Protein AF-A0A411L4D1-F1 (afdb_monomer)

Radius of gyration: 20.9 Å; Cα contacts (8 Å, |Δi|>4): 5; chains: 1; bounding box: 40×19×56 Å

Organism: NCBI:txid2518629

pLDDT: mean 91.94, std 7.14, range [64.56, 98.06]

Foldseek 3Di:
DDDDPDDDDPVVVVVVVVVVVVVVVVVVVVVVVVVVVVVVVPDPPDDDDDDDD

Solvent-accessible surface area (backbone atoms only — not comparable to full-atom values): 3548 Å² total; per-residue (Å²): 131,93,75,81,93,64,81,79,52,70,67,61,54,49,53,57,52,48,60,60,54,53,54,55,55,58,52,51,56,52,49,53,54,49,51,58,49,60,72,67,68,75,58,86,89,65,88,74,89,83,80,81,132

Secondary structure (DSSP, 8-state):
----SSPPPHHHHHHHHHHHHHHHHHHHHHHHHHHHHHHTS--SS--------

Sequence (53 aa):
MAVPKKRTSFSKTRIRKNNWKKKGYWAALKALSLGKSLSTGNSKSFFVRKISN

Structure (mmCIF, N/CA/C/O backbone):
data_AF-A0A411L4D1-F1
#
_entry.id   AF-A0A411L4D1-F1
#
loop_
_atom_site.group_PDB
_atom_site.id
_atom_site.type_symbol
_atom_site.label_atom_id
_atom_site.label_alt_id
_atom_site.label_comp_id
_atom_site.label_asym_id
_atom_site.label_entity_id
_atom_site.label_seq_id
_atom_site.pdbx_PDB_ins_code
_atom_site.Cartn_x
_atom_site.Cartn_y
_atom_site.Cartn_z
_atom_site.occupancy
_atom_site.B_iso_or_equiv
_atom_site.auth_seq_id
_atom_site.auth_comp_id
_atom_site.auth_asym_id
_atom_site.auth_atom_id
_atom_site.pdbx_PDB_model_num
ATOM 1 N N . MET A 1 1 ? 2.765 11.968 -31.232 1.00 91.62 1 MET A N 1
ATOM 2 C CA . MET A 1 1 ? 2.969 11.353 -29.895 1.00 91.62 1 MET A CA 1
ATOM 3 C C . MET A 1 1 ? 4.333 10.680 -29.863 1.00 91.62 1 MET A C 1
ATOM 5 O O . MET A 1 1 ? 4.719 10.102 -30.871 1.00 91.62 1 MET A O 1
ATOM 9 N N . ALA A 1 2 ? 5.067 10.758 -28.751 1.00 94.69 2 ALA A N 1
ATOM 10 C CA . ALA A 1 2 ? 6.355 10.074 -28.631 1.00 94.69 2 ALA A CA 1
ATOM 11 C C . ALA A 1 2 ? 6.152 8.560 -28.442 1.00 94.69 2 ALA A C 1
ATOM 13 O O . ALA A 1 2 ? 5.358 8.142 -27.600 1.00 94.69 2 ALA A O 1
ATOM 14 N N . VAL A 1 3 ? 6.879 7.745 -29.212 1.00 96.69 3 VAL A N 1
ATOM 15 C CA . VAL A 1 3 ? 6.808 6.274 -29.168 1.00 96.69 3 VAL A CA 1
ATOM 16 C C . VAL A 1 3 ? 8.104 5.721 -28.564 1.00 96.69 3 VAL A C 1
ATOM 18 O O . VAL A 1 3 ? 9.191 6.164 -28.945 1.00 96.69 3 VAL A O 1
ATOM 21 N N . PRO A 1 4 ? 8.042 4.754 -27.628 1.00 95.31 4 PRO A N 1
ATOM 22 C CA . PRO A 1 4 ? 9.244 4.166 -27.054 1.00 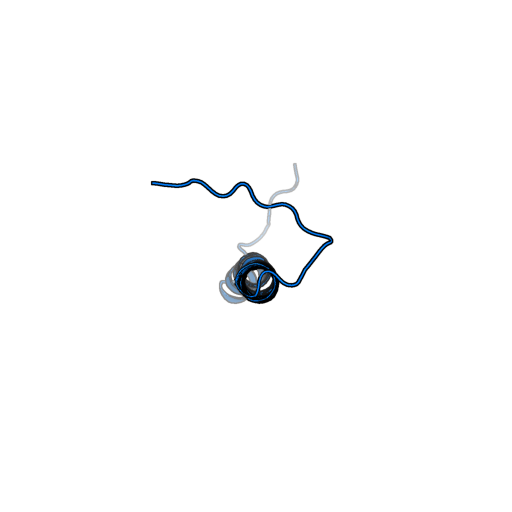95.31 4 PRO A CA 1
ATOM 23 C C . PRO A 1 4 ? 10.027 3.389 -28.117 1.00 95.31 4 PRO A C 1
ATOM 25 O O . PRO A 1 4 ? 9.531 2.432 -28.704 1.00 95.31 4 PRO A O 1
ATOM 28 N N . LYS A 1 5 ? 11.297 3.754 -28.318 1.00 96.75 5 LYS A N 1
ATOM 29 C CA . LYS A 1 5 ? 12.166 3.098 -29.309 1.00 96.75 5 LYS A CA 1
ATOM 30 C C . LYS A 1 5 ? 12.488 1.639 -28.965 1.00 96.75 5 LYS A C 1
ATOM 32 O O . LYS A 1 5 ? 12.762 0.836 -29.855 1.00 96.75 5 LYS A O 1
ATOM 37 N N . LYS A 1 6 ? 12.502 1.300 -27.673 1.00 97.12 6 LYS A N 1
ATOM 38 C CA . LYS A 1 6 ? 12.792 -0.039 -27.142 1.00 97.12 6 LYS A CA 1
ATOM 39 C C . LYS A 1 6 ? 11.893 -0.330 -25.946 1.00 97.12 6 LYS A C 1
ATOM 41 O O . LYS A 1 6 ? 11.523 0.576 -25.198 1.00 97.12 6 LYS A O 1
ATOM 46 N N . ARG A 1 7 ? 11.583 -1.612 -25.732 1.00 94.81 7 ARG A N 1
ATOM 47 C CA . ARG A 1 7 ? 10.868 -2.053 -24.529 1.00 94.81 7 ARG A CA 1
ATOM 48 C C . ARG A 1 7 ? 11.710 -1.814 -23.280 1.00 94.81 7 ARG A C 1
ATOM 50 O O . ARG A 1 7 ? 12.934 -1.913 -23.297 1.00 94.81 7 ARG A O 1
ATOM 57 N N . THR A 1 8 ? 11.037 -1.553 -22.167 1.00 95.38 8 THR A N 1
ATOM 58 C CA . THR A 1 8 ? 11.710 -1.489 -20.866 1.00 95.38 8 THR A CA 1
ATOM 59 C C . THR A 1 8 ? 12.231 -2.872 -20.471 1.00 95.38 8 THR A C 1
ATOM 61 O O . THR A 1 8 ? 11.600 -3.892 -20.757 1.00 95.38 8 THR A O 1
ATOM 64 N N . SER A 1 9 ? 13.411 -2.924 -19.847 1.00 97.50 9 SER A N 1
ATOM 65 C CA . SER A 1 9 ? 13.951 -4.183 -19.333 1.00 97.50 9 SER A CA 1
ATOM 66 C C . SER A 1 9 ? 13.048 -4.734 -18.229 1.00 97.50 9 SER A C 1
ATOM 68 O O . SER A 1 9 ? 12.427 -3.972 -17.482 1.00 97.50 9 SER A O 1
ATOM 70 N N . PHE A 1 10 ? 13.023 -6.060 -18.073 1.00 97.50 10 PHE A N 1
ATOM 71 C CA . PHE A 1 10 ? 12.231 -6.706 -17.024 1.00 97.50 10 PHE A CA 1
ATOM 72 C C . PHE A 1 10 ? 12.566 -6.172 -15.625 1.00 97.50 10 PHE A C 1
ATOM 74 O O . PHE A 1 10 ? 11.660 -5.960 -14.819 1.00 97.50 10 PHE A O 1
ATOM 81 N N . SER A 1 11 ? 13.844 -5.890 -15.352 1.00 97.75 11 SER A N 1
ATOM 82 C CA . SER A 1 11 ? 14.293 -5.284 -14.094 1.00 97.75 11 SER A CA 1
ATOM 83 C C . SER A 1 11 ? 13.632 -3.925 -13.842 1.00 97.75 11 SER A C 1
ATOM 85 O O . SER A 1 11 ? 13.018 -3.722 -12.793 1.00 97.75 11 SER A O 1
ATOM 87 N N . LYS A 1 12 ? 13.653 -3.021 -14.830 1.00 97.25 12 LYS A N 1
ATOM 88 C CA . LYS A 1 12 ? 13.042 -1.685 -14.730 1.00 97.25 12 LYS A CA 1
ATOM 89 C C . LYS A 1 12 ? 11.521 -1.763 -14.575 1.00 97.25 12 LYS A C 1
ATOM 91 O O . LYS A 1 12 ? 10.944 -0.987 -13.813 1.00 97.25 12 LYS A O 1
ATOM 96 N N . THR A 1 13 ? 10.859 -2.712 -15.238 1.00 97.50 13 THR A N 1
ATOM 97 C CA . THR A 1 13 ? 9.418 -2.951 -15.048 1.00 97.50 13 THR A CA 1
ATOM 98 C C . THR A 1 13 ? 9.105 -3.428 -13.625 1.00 97.50 13 THR A C 1
ATOM 100 O O . THR A 1 13 ? 8.167 -2.921 -13.007 1.00 97.50 13 THR A O 1
ATOM 103 N N . ARG A 1 14 ? 9.890 -4.368 -13.078 1.00 98.00 14 ARG A N 1
ATOM 104 C CA . ARG A 1 14 ? 9.707 -4.884 -11.708 1.00 98.00 14 ARG A CA 1
ATOM 105 C C . ARG A 1 14 ? 9.922 -3.796 -10.654 1.00 98.00 14 ARG A C 1
ATOM 107 O O . ARG A 1 14 ? 9.090 -3.671 -9.762 1.00 98.00 14 ARG A O 1
ATOM 114 N N . ILE A 1 15 ? 10.950 -2.958 -10.800 1.00 98.06 15 ILE A N 1
ATOM 115 C CA . ILE A 1 15 ? 11.222 -1.836 -9.880 1.00 98.06 15 ILE A CA 1
ATOM 116 C C . ILE A 1 15 ? 10.025 -0.876 -9.805 1.00 98.06 15 ILE A C 1
ATOM 118 O O . ILE A 1 15 ? 9.577 -0.530 -8.712 1.00 98.06 15 ILE A O 1
ATOM 122 N N . ARG A 1 16 ? 9.438 -0.502 -10.951 1.00 97.00 16 ARG A N 1
ATOM 123 C CA . ARG A 1 16 ? 8.243 0.361 -10.970 1.00 97.00 16 ARG A CA 1
ATOM 124 C C . ARG A 1 16 ? 7.058 -0.272 -10.237 1.00 97.00 16 ARG A C 1
ATOM 126 O O . ARG A 1 16 ? 6.403 0.404 -9.446 1.00 97.00 16 ARG A O 1
ATOM 133 N N . LYS A 1 17 ? 6.813 -1.572 -10.444 1.00 97.50 17 LYS A N 1
ATOM 134 C CA . LYS A 1 17 ? 5.759 -2.309 -9.724 1.00 97.50 17 LYS A CA 1
ATOM 135 C C . LYS A 1 17 ? 6.040 -2.384 -8.220 1.00 97.50 17 LYS A C 1
ATOM 137 O O . LYS A 1 17 ? 5.118 -2.211 -7.429 1.00 97.50 17 LYS A O 1
ATOM 142 N N . ASN A 1 18 ? 7.292 -2.590 -7.817 1.00 97.44 18 ASN A N 1
ATOM 143 C CA . ASN A 1 18 ? 7.675 -2.633 -6.404 1.00 97.44 18 ASN A CA 1
ATOM 144 C C . ASN A 1 18 ? 7.430 -1.294 -5.704 1.00 97.44 18 ASN A C 1
ATOM 146 O O . ASN A 1 18 ? 6.910 -1.289 -4.593 1.00 97.44 18 ASN A O 1
ATOM 150 N N . ASN A 1 19 ? 7.709 -0.167 -6.363 1.00 97.31 19 ASN A N 1
ATOM 151 C CA . ASN A 1 19 ? 7.397 1.153 -5.809 1.00 97.31 19 ASN A CA 1
ATOM 152 C C . ASN A 1 19 ? 5.893 1.346 -5.580 1.00 97.31 19 ASN A C 1
ATOM 154 O O . ASN A 1 19 ? 5.499 1.923 -4.568 1.00 97.31 19 ASN A O 1
ATOM 158 N N . TRP A 1 20 ? 5.047 0.833 -6.478 1.00 96.69 20 TRP A N 1
ATOM 159 C CA . TRP A 1 20 ? 3.596 0.849 -6.282 1.00 96.69 20 TRP A CA 1
ATOM 160 C C . TRP A 1 20 ? 3.176 -0.040 -5.099 1.00 96.69 20 TRP A C 1
ATOM 162 O O . TRP A 1 20 ? 2.469 0.427 -4.209 1.00 96.69 20 TRP A O 1
ATOM 172 N N . LYS A 1 21 ? 3.703 -1.270 -5.012 1.00 96.12 21 LYS A N 1
ATOM 173 C CA . LYS A 1 21 ? 3.437 -2.198 -3.894 1.00 96.12 21 LYS A CA 1
ATOM 174 C C . LYS A 1 21 ? 3.911 -1.663 -2.535 1.00 96.12 21 LYS A C 1
ATOM 176 O O . LYS A 1 21 ? 3.225 -1.850 -1.534 1.00 96.12 21 LYS A O 1
ATOM 181 N N . LYS A 1 22 ? 5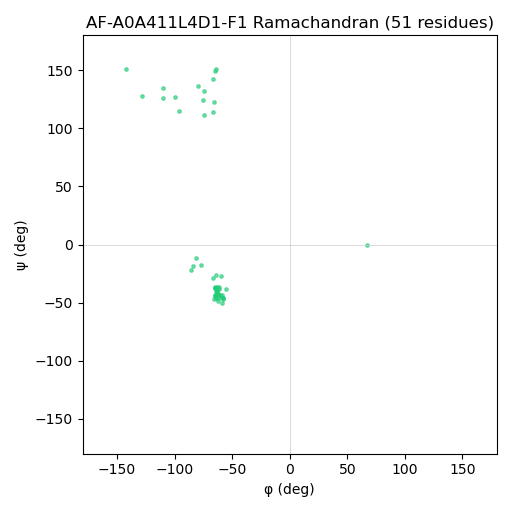.041 -0.947 -2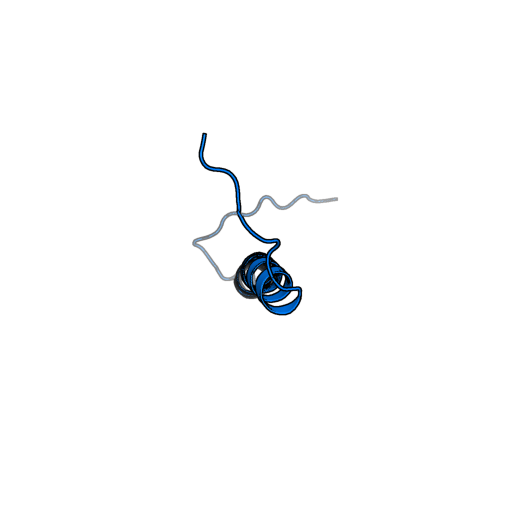.490 1.00 97.19 22 LYS A N 1
ATOM 182 C CA . LYS A 1 22 ? 5.612 -0.361 -1.262 1.00 97.19 22 LYS A CA 1
ATOM 183 C C . LYS A 1 22 ? 4.660 0.628 -0.579 1.00 97.19 22 LYS A C 1
ATOM 185 O O . LYS A 1 22 ? 4.711 0.777 0.637 1.00 97.19 22 LYS A O 1
ATOM 190 N N . LYS A 1 23 ? 3.763 1.280 -1.327 1.00 96.94 23 LYS A N 1
ATOM 191 C CA . LYS A 1 23 ? 2.749 2.177 -0.746 1.00 96.94 23 LYS A CA 1
ATOM 192 C C . LYS A 1 23 ? 1.778 1.429 0.175 1.00 96.94 23 LYS A C 1
ATOM 194 O O . LYS A 1 23 ? 1.422 1.957 1.224 1.00 96.94 23 LYS A O 1
ATOM 199 N N . GLY A 1 24 ? 1.415 0.192 -0.175 1.00 97.19 24 GLY A N 1
ATOM 200 C CA . GLY A 1 24 ? 0.531 -0.649 0.638 1.00 97.19 24 GLY A CA 1
ATOM 201 C C . GLY A 1 24 ? 1.139 -1.008 1.993 1.00 97.19 24 GLY A C 1
ATOM 202 O O . GLY A 1 24 ? 0.446 -0.971 3.003 1.00 97.19 24 GLY A O 1
ATOM 203 N N . TYR A 1 25 ? 2.451 -1.251 2.038 1.00 96.94 25 TYR A N 1
ATOM 204 C CA . TYR A 1 25 ? 3.166 -1.514 3.290 1.00 96.94 25 TYR A CA 1
ATOM 205 C C . TYR A 1 25 ? 3.024 -0.357 4.292 1.00 96.94 25 TYR A C 1
ATOM 207 O O . TYR A 1 25 ? 2.665 -0.568 5.447 1.00 96.94 25 TYR A O 1
ATOM 215 N N . TRP A 1 26 ? 3.219 0.885 3.840 1.00 97.31 26 TRP A N 1
ATOM 216 C CA . TRP A 1 26 ? 3.055 2.061 4.700 1.00 97.31 26 TRP A CA 1
ATOM 217 C C . TRP A 1 26 ? 1.616 2.256 5.180 1.00 97.31 26 TRP A C 1
ATOM 219 O O . TRP A 1 26 ? 1.405 2.650 6.327 1.00 97.31 26 TRP A O 1
ATOM 229 N N . ALA A 1 27 ? 0.631 1.977 4.324 1.00 97.56 27 ALA A N 1
ATOM 230 C CA . ALA A 1 27 ? -0.774 2.020 4.714 1.00 97.56 27 ALA A CA 1
ATOM 231 C C . ALA A 1 27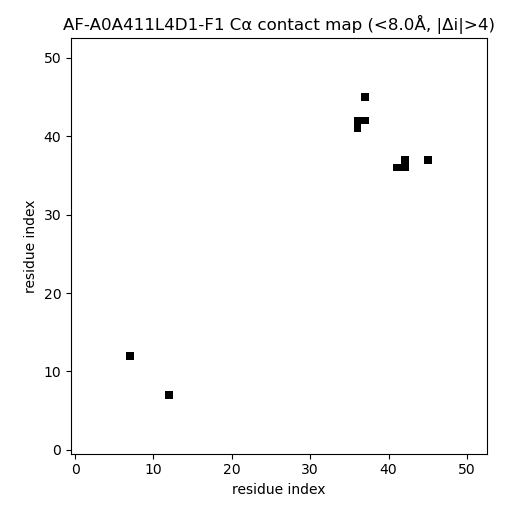 ? -1.090 0.963 5.785 1.00 97.56 27 ALA A C 1
ATOM 233 O O . ALA A 1 27 ? -1.724 1.288 6.786 1.00 97.56 27 ALA A O 1
ATOM 234 N N . ALA A 1 28 ? -0.578 -0.261 5.627 1.00 97.31 28 ALA A N 1
ATOM 235 C CA . ALA A 1 28 ? -0.762 -1.345 6.589 1.00 97.31 28 ALA A CA 1
ATOM 236 C C . ALA A 1 28 ? -0.152 -1.017 7.961 1.00 97.31 28 ALA A C 1
ATOM 238 O O . ALA A 1 28 ? -0.801 -1.224 8.983 1.00 97.31 28 ALA A O 1
ATOM 239 N N . LEU A 1 29 ? 1.054 -0.436 7.996 1.00 97.31 29 LEU A N 1
ATOM 240 C CA . LEU A 1 29 ? 1.683 -0.004 9.249 1.00 97.31 29 LEU A CA 1
ATOM 241 C C . LEU A 1 29 ? 0.838 1.038 9.995 1.00 97.31 29 LEU A C 1
ATOM 243 O O . LEU A 1 29 ? 0.627 0.920 11.203 1.00 97.31 29 LEU A O 1
ATOM 247 N N . LYS A 1 30 ? 0.326 2.044 9.275 1.00 96.31 30 LYS A N 1
ATOM 248 C CA . LYS A 1 30 ? -0.547 3.073 9.859 1.00 96.31 30 LYS A CA 1
ATOM 249 C C . LYS A 1 30 ? -1.864 2.477 10.355 1.00 96.31 30 LYS A C 1
ATOM 251 O O . LYS A 1 30 ? -2.285 2.795 11.462 1.00 96.31 30 LYS A O 1
ATOM 256 N N . ALA A 1 31 ? -2.476 1.592 9.569 1.00 96.25 31 ALA A N 1
ATOM 257 C CA . ALA A 1 31 ? -3.720 0.920 9.931 1.00 96.25 31 ALA A CA 1
ATOM 258 C C . ALA A 1 31 ? -3.563 0.050 11.188 1.00 96.25 31 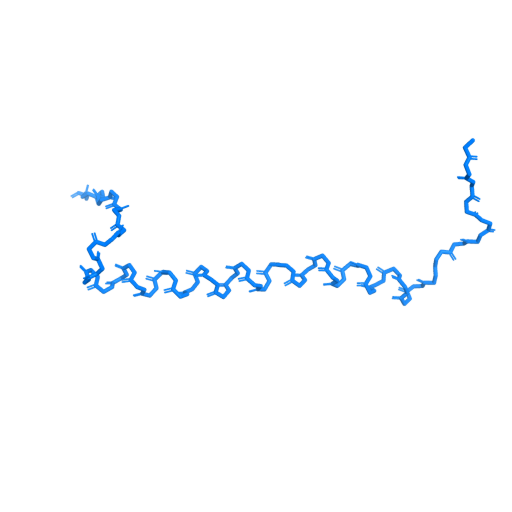ALA A C 1
ATOM 260 O O . ALA A 1 31 ? -4.413 0.104 12.072 1.00 96.25 31 ALA A O 1
ATOM 261 N N . LEU A 1 32 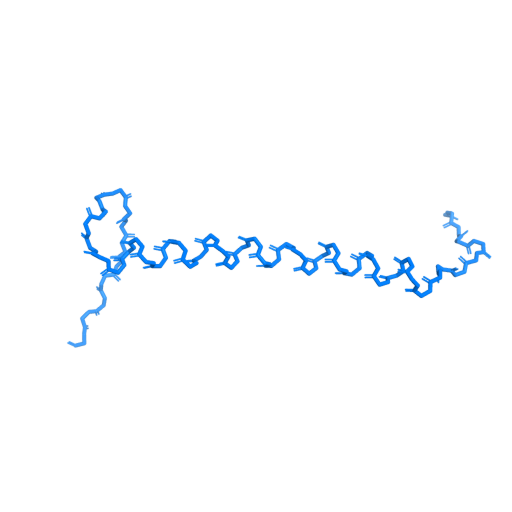? -2.459 -0.696 11.308 1.00 95.69 32 LEU A N 1
ATOM 262 C CA . LEU A 1 32 ? -2.177 -1.523 12.484 1.00 95.69 32 LEU A CA 1
ATOM 263 C C . LEU A 1 32 ? -1.986 -0.670 13.743 1.00 95.69 32 LEU A C 1
ATOM 265 O O . LEU A 1 32 ? -2.564 -0.981 14.784 1.00 95.69 32 LEU A O 1
ATOM 269 N N . SER A 1 33 ? -1.203 0.411 13.649 1.00 93.62 33 SER A N 1
ATOM 270 C CA . SER A 1 33 ? -1.020 1.359 14.757 1.00 93.62 33 SER A CA 1
ATOM 271 C C . SER A 1 33 ? -2.360 1.951 15.210 1.00 93.62 33 SER A C 1
ATOM 273 O O . SER A 1 33 ? -2.689 1.932 16.398 1.00 93.62 33 SER A O 1
ATOM 275 N N . LEU A 1 34 ? -3.186 2.379 14.250 1.00 92.25 34 LEU A N 1
ATOM 276 C CA . LEU A 1 34 ? -4.509 2.930 14.522 1.00 92.25 34 LEU A CA 1
ATOM 277 C C . LEU A 1 34 ? -5.439 1.903 15.1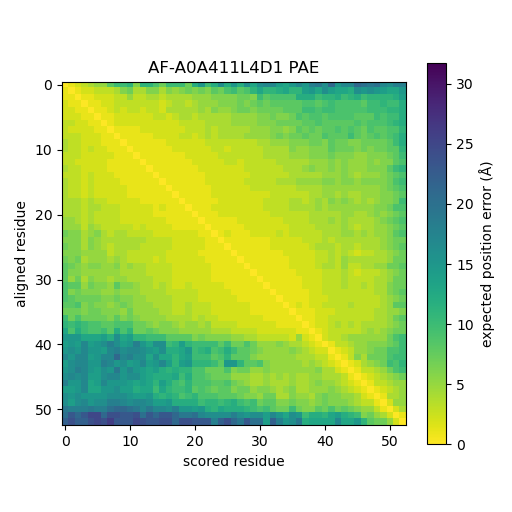83 1.00 92.25 34 LEU A C 1
ATOM 279 O O . LEU A 1 34 ? -6.070 2.216 16.190 1.00 92.25 34 LEU A O 1
ATOM 283 N N . GLY A 1 35 ? -5.491 0.673 14.665 1.00 91.81 35 GLY A N 1
ATOM 284 C CA . GLY A 1 35 ? -6.321 -0.398 15.220 1.00 91.81 35 GLY A CA 1
ATOM 285 C C . GLY A 1 35 ? -5.981 -0.709 16.678 1.00 91.81 35 GLY A C 1
ATOM 286 O O . GLY A 1 35 ? -6.887 -0.799 17.504 1.00 91.81 35 GLY A O 1
ATOM 287 N N . LYS A 1 36 ? -4.685 -0.776 17.018 1.00 92.12 36 L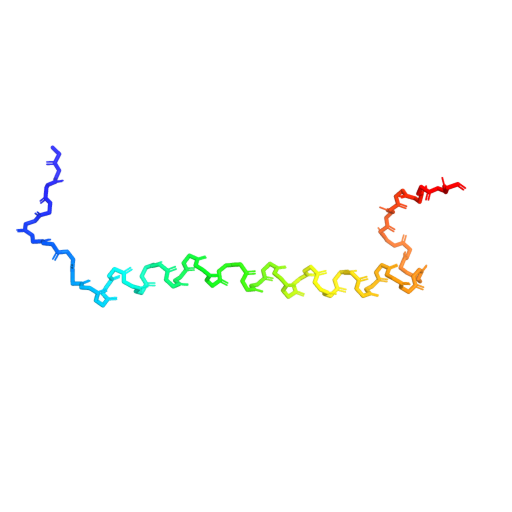YS A N 1
ATOM 288 C CA . LYS A 1 36 ? -4.232 -0.955 18.408 1.00 92.12 36 LYS A CA 1
ATOM 289 C C . LYS A 1 36 ? -4.634 0.212 19.311 1.00 92.12 36 LYS A C 1
ATOM 291 O O . LYS A 1 36 ? -5.030 -0.006 20.451 1.00 92.12 36 LYS A O 1
ATOM 296 N N . SER A 1 37 ? -4.550 1.447 18.816 1.00 90.31 37 SER A N 1
ATOM 297 C CA . SER A 1 37 ? -4.990 2.620 19.581 1.00 90.31 37 SER A CA 1
ATOM 298 C C . SER A 1 37 ? -6.487 2.539 19.890 1.00 90.31 37 SER A C 1
ATOM 300 O O . SER A 1 37 ? -6.892 2.682 21.044 1.00 90.31 37 SER A O 1
ATOM 302 N N . LEU A 1 38 ? -7.301 2.239 18.875 1.00 89.12 38 LEU A N 1
ATOM 303 C CA . LEU A 1 38 ? -8.755 2.141 19.000 1.00 89.12 38 LEU A CA 1
ATOM 304 C C . LEU A 1 38 ? -9.194 0.990 19.913 1.00 89.12 38 LEU A C 1
ATOM 306 O O . LEU A 1 38 ? -10.134 1.165 20.687 1.00 89.12 38 LEU A O 1
ATOM 310 N N . SER A 1 39 ? -8.504 -0.156 19.882 1.00 86.88 39 SER A N 1
ATOM 311 C CA . SER A 1 39 ? -8.869 -1.316 20.707 1.00 86.88 39 SER A CA 1
ATOM 312 C C . SER A 1 39 ? -8.743 -1.064 22.210 1.00 86.88 39 SER A C 1
ATOM 314 O O . SER A 1 39 ? -9.446 -1.696 22.988 1.00 86.88 39 SER A O 1
ATOM 316 N N . THR A 1 40 ? -7.872 -0.142 22.635 1.00 86.81 40 THR A N 1
ATOM 317 C CA . THR A 1 40 ? -7.706 0.177 24.065 1.00 86.81 40 THR A CA 1
ATOM 318 C C . THR A 1 40 ? -8.822 1.052 24.635 1.00 86.81 40 THR A C 1
ATOM 320 O O . THR A 1 40 ? -8.950 1.138 25.849 1.00 86.81 40 THR A O 1
ATOM 323 N N . GLY A 1 41 ? -9.614 1.733 23.797 1.00 82.00 41 GLY A N 1
ATOM 324 C CA . GLY A 1 41 ? -10.699 2.618 24.245 1.00 82.00 41 GLY A CA 1
ATOM 325 C C . GLY A 1 41 ? -10.260 3.886 24.997 1.00 82.00 41 GLY A C 1
ATOM 326 O O . GLY A 1 41 ? -11.110 4.694 25.359 1.00 82.00 41 GLY A O 1
ATOM 327 N N . ASN A 1 42 ? -8.955 4.095 25.200 1.00 82.88 42 ASN A N 1
ATOM 328 C CA . ASN A 1 42 ? -8.411 5.226 25.963 1.00 82.88 42 ASN A CA 1
ATOM 329 C C . ASN A 1 42 ? -8.268 6.509 25.127 1.00 82.88 42 ASN A C 1
ATOM 331 O O . ASN A 1 42 ? -8.125 7.608 25.667 1.00 82.88 42 ASN A O 1
ATOM 335 N N . SER A 1 43 ? -8.270 6.388 23.798 1.00 81.81 43 SER A N 1
ATOM 336 C CA . SER A 1 43 ? -8.110 7.520 22.886 1.00 81.81 43 SER A CA 1
ATOM 337 C C . SER A 1 43 ? -9.388 8.363 22.827 1.00 81.81 43 SER A C 1
ATOM 339 O O . SER A 1 43 ? -10.387 7.935 22.262 1.00 81.81 43 SER A O 1
ATOM 341 N N . LYS A 1 44 ? -9.342 9.591 23.358 1.00 81.62 44 LYS A N 1
ATOM 342 C CA . LYS A 1 44 ? -10.471 10.546 23.331 1.00 81.62 44 LYS A CA 1
ATOM 343 C C . LYS A 1 44 ? -10.618 11.314 22.008 1.00 81.62 44 LYS A C 1
ATOM 345 O O . LYS A 1 44 ? -11.617 11.988 21.804 1.00 81.62 44 LYS A O 1
ATOM 350 N N . SER A 1 45 ? -9.619 11.244 21.127 1.00 85.62 45 SER A N 1
ATOM 351 C CA . SER A 1 45 ? -9.571 11.997 19.866 1.00 85.62 45 SER A CA 1
ATOM 352 C C . SER A 1 45 ? -10.279 11.311 18.695 1.00 85.62 45 SER A C 1
ATOM 354 O O . SER A 1 45 ? -10.633 11.979 17.728 1.00 85.62 45 SER A O 1
ATOM 356 N N . PHE A 1 46 ? -10.469 9.992 18.750 1.00 84.31 46 PHE A N 1
ATOM 357 C CA . PHE A 1 46 ? -11.067 9.219 17.664 1.00 84.31 46 PHE A CA 1
ATOM 358 C C . PHE A 1 46 ? -12.454 8.722 18.072 1.00 84.31 46 PHE A C 1
ATOM 360 O O . PHE A 1 46 ? -12.602 8.059 19.095 1.00 84.31 46 PHE A O 1
ATOM 367 N N . PHE A 1 47 ? -13.463 9.010 17.250 1.00 83.75 47 PHE A N 1
ATOM 368 C CA . PHE A 1 47 ? -14.819 8.497 17.427 1.00 83.75 47 PHE A CA 1
ATOM 369 C C . PHE A 1 47 ? -15.058 7.305 16.495 1.00 83.75 47 PHE A C 1
ATOM 371 O O . PHE A 1 47 ? -14.854 7.403 15.286 1.00 83.75 47 PHE A O 1
ATOM 378 N N . VAL A 1 48 ? -15.510 6.182 17.053 1.00 84.06 48 VAL A N 1
ATOM 379 C CA . VAL A 1 48 ? -15.912 4.988 16.297 1.00 84.06 48 VAL A CA 1
ATOM 380 C C . VAL A 1 48 ? -17.309 4.590 16.756 1.00 84.06 48 VAL A C 1
ATOM 382 O O . VAL A 1 48 ? -17.550 4.436 17.953 1.00 84.06 48 VAL A O 1
ATOM 385 N N . ARG A 1 49 ? -18.240 4.414 15.811 1.00 85.50 49 ARG A N 1
ATOM 386 C CA . ARG A 1 49 ? -19.602 3.960 16.114 1.00 85.50 49 ARG A CA 1
ATOM 387 C C . ARG A 1 49 ? -19.549 2.517 16.623 1.00 85.50 49 ARG A C 1
ATOM 389 O O . ARG A 1 49 ? -19.209 1.614 15.864 1.00 85.50 49 ARG A O 1
ATOM 396 N N . LYS A 1 50 ? -19.903 2.298 17.891 1.00 80.44 50 LYS A N 1
ATOM 397 C CA . LYS A 1 50 ? -20.128 0.949 18.425 1.00 80.44 50 LYS A CA 1
ATOM 398 C C . LYS A 1 50 ? -21.477 0.448 17.917 1.00 80.44 50 LYS A C 1
ATOM 400 O O . LYS A 1 50 ? -22.487 1.119 18.104 1.00 80.44 50 LYS A O 1
ATOM 405 N N . ILE A 1 51 ? -21.480 -0.703 17.257 1.00 82.69 51 ILE A N 1
ATOM 406 C CA . ILE A 1 51 ? -22.706 -1.430 16.928 1.00 82.69 51 ILE A CA 1
ATOM 407 C C . ILE A 1 51 ? -22.868 -2.467 18.040 1.00 82.69 51 ILE A C 1
ATOM 409 O O . ILE A 1 51 ? -21.983 -3.302 18.222 1.00 82.69 51 ILE A O 1
ATOM 413 N N . SER A 1 52 ? -23.925 -2.349 18.841 1.00 76.44 52 SER A N 1
ATOM 414 C CA . SER A 1 52 ? -24.339 -3.399 19.773 1.00 76.44 52 SER A CA 1
ATOM 415 C C . SER A 1 52 ? -25.106 -4.468 18.997 1.00 76.44 52 SER A C 1
ATOM 417 O O . SER A 1 52 ? -25.940 -4.109 18.165 1.00 76.44 52 SER A O 1
ATOM 419 N N . ASN A 1 53 ? -24.816 -5.741 19.267 1.00 64.56 53 ASN A N 1
ATOM 420 C CA . ASN A 1 53 ? -25.677 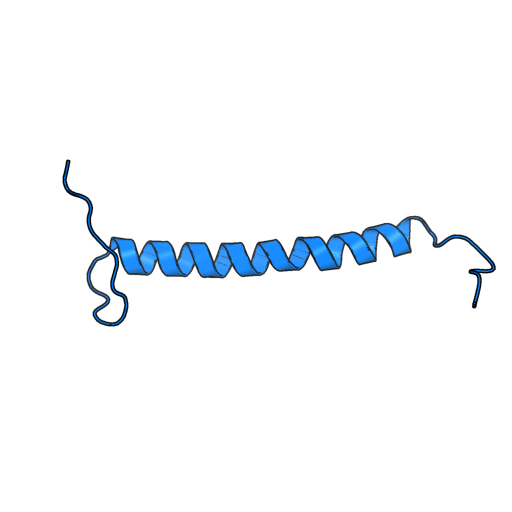-6.855 18.862 1.00 64.56 53 ASN A CA 1
ATOM 421 C C . ASN A 1 53 ? -26.868 -6.976 19.809 1.00 64.56 53 ASN A C 1
ATOM 423 O O . ASN A 1 53 ? -26.675 -6.664 21.008 1.00 64.56 53 ASN A O 1
#

Mean predicted aligned error: 5.78 Å

InterPro domains:
  IPR002677 Large ribosomal subunit protein bL32 [MF_00340] (1-52)
  IPR002677 Large ribosomal subunit protein bL32 [PF01783] (2-23)
  IPR011332 Zinc-binding ribosomal protein [SSF57829] (1-23)
  IPR044958 Large ribosomal subunit protein bL32, plant/cyanobacteria [PTHR36083] (1-53)